Protein AF-A0A931SYV6-F1 (afdb_monomer_lite)

Structure (mmCIF, N/CA/C/O backbone):
data_AF-A0A931SYV6-F1
#
_entry.id   AF-A0A931SYV6-F1
#
loop_
_atom_site.group_PDB
_atom_site.id
_atom_site.type_symbol
_atom_site.label_atom_id
_atom_site.label_alt_id
_atom_site.label_comp_id
_atom_site.label_asym_id
_atom_site.label_entity_id
_atom_site.label_seq_id
_atom_site.pdbx_PDB_ins_code
_atom_site.Cartn_x
_atom_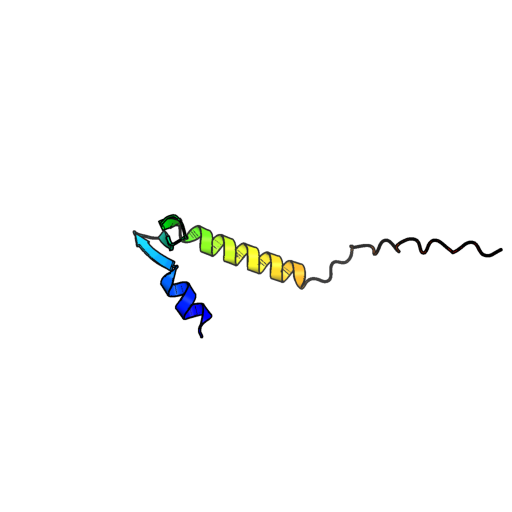site.Cartn_y
_atom_site.Cartn_z
_atom_site.occupancy
_atom_site.B_iso_or_equiv
_atom_site.auth_seq_id
_atom_site.auth_comp_id
_atom_site.auth_asym_id
_atom_site.auth_atom_id
_atom_site.pdbx_PDB_model_num
ATOM 1 N N . GLY A 1 1 ? -2.288 15.149 -10.825 1.00 64.88 1 GLY A N 1
ATOM 2 C CA . GLY A 1 1 ? -2.520 14.030 -11.760 1.00 64.88 1 GLY A CA 1
ATOM 3 C C . GLY A 1 1 ? -3.677 13.210 -11.238 1.00 64.88 1 GLY A C 1
ATOM 4 O O . GLY A 1 1 ? -3.695 12.955 -10.040 1.00 64.88 1 GLY A O 1
ATOM 5 N N . SER A 1 2 ? -4.636 12.852 -12.094 1.00 80.12 2 SER A N 1
ATOM 6 C CA . SER A 1 2 ? -5.900 12.195 -11.710 1.00 80.12 2 SER A CA 1
ATOM 7 C C . SER A 1 2 ? -5.708 10.960 -10.823 1.00 80.12 2 SER A C 1
ATOM 9 O O . SER A 1 2 ? -6.422 10.804 -9.845 1.00 80.12 2 SER A O 1
ATOM 11 N N . ALA A 1 3 ? -4.676 10.152 -11.078 1.00 74.25 3 ALA A N 1
ATOM 12 C CA . ALA A 1 3 ? -4.383 8.951 -10.294 1.00 74.25 3 ALA A CA 1
ATOM 13 C C . ALA A 1 3 ? -4.073 9.220 -8.806 1.00 74.25 3 ALA A C 1
ATOM 15 O O . ALA A 1 3 ? -4.426 8.416 -7.948 1.00 74.25 3 ALA A O 1
ATOM 16 N N . LEU A 1 4 ? -3.434 10.351 -8.477 1.00 73.50 4 LEU A N 1
ATOM 17 C CA . LEU A 1 4 ? -3.128 10.701 -7.084 1.00 73.50 4 LEU A CA 1
ATOM 18 C C . LEU A 1 4 ? -4.374 11.203 -6.341 1.00 73.50 4 LEU A C 1
ATOM 20 O O . LEU A 1 4 ? -4.536 10.926 -5.156 1.00 73.50 4 LEU A O 1
ATOM 24 N N . GLU A 1 5 ? -5.240 11.937 -7.039 1.00 77.12 5 GLU A N 1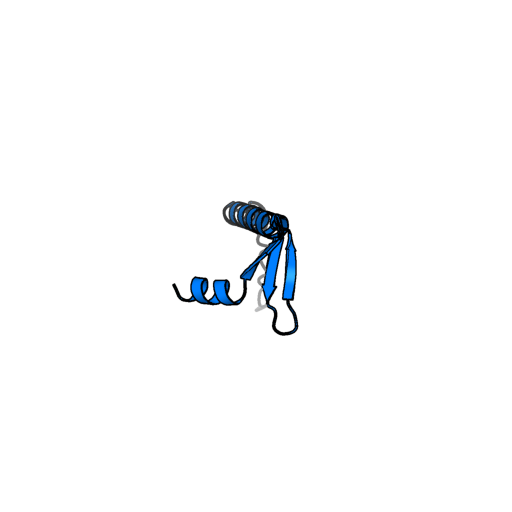
ATOM 25 C CA . GLU A 1 5 ? -6.540 12.373 -6.515 1.00 77.12 5 GLU A CA 1
ATOM 26 C C . GLU A 1 5 ? -7.450 11.169 -6.246 1.00 77.12 5 GLU A C 1
ATOM 28 O O . GLU A 1 5 ? -8.048 11.079 -5.175 1.00 77.12 5 GLU A O 1
ATOM 33 N N . GLU A 1 6 ? -7.488 10.204 -7.168 1.00 76.06 6 GLU A N 1
ATOM 34 C CA . GLU A 1 6 ? -8.217 8.942 -7.005 1.00 76.06 6 GLU A CA 1
ATOM 35 C C . GLU A 1 6 ? -7.694 8.158 -5.790 1.00 76.06 6 GLU A C 1
ATOM 37 O O . GLU A 1 6 ? -8.459 7.768 -4.910 1.00 76.06 6 GLU A O 1
ATOM 42 N N . ALA A 1 7 ? -6.370 8.011 -5.670 1.00 75.81 7 ALA A N 1
ATOM 43 C CA . ALA A 1 7 ? -5.752 7.289 -4.562 1.00 75.81 7 ALA A CA 1
ATOM 44 C C . ALA A 1 7 ? -6.044 7.929 -3.192 1.00 75.81 7 ALA A C 1
ATOM 46 O O . ALA A 1 7 ? -6.284 7.209 -2.223 1.00 75.81 7 ALA A O 1
ATOM 47 N N . ARG A 1 8 ? -6.089 9.268 -3.096 1.00 77.31 8 ARG A N 1
ATOM 48 C CA . ARG A 1 8 ? -6.443 9.977 -1.847 1.00 77.31 8 ARG A CA 1
ATOM 49 C C . ARG A 1 8 ? -7.884 9.734 -1.397 1.00 77.31 8 ARG A C 1
ATOM 51 O O . ARG A 1 8 ? -8.169 9.877 -0.213 1.00 77.31 8 ARG A O 1
ATOM 58 N N . ARG A 1 9 ? -8.795 9.372 -2.307 1.00 79.06 9 ARG A N 1
ATOM 59 C CA . ARG A 1 9 ? -10.185 9.016 -1.954 1.00 79.06 9 ARG A CA 1
ATOM 60 C C . ARG A 1 9 ? -10.295 7.624 -1.337 1.00 79.06 9 ARG A C 1
ATOM 62 O O . ARG A 1 9 ? -11.269 7.335 -0.645 1.00 79.06 9 ARG A O 1
ATOM 69 N N . VAL A 1 10 ? -9.305 6.777 -1.602 1.00 82.19 10 VAL A N 1
ATOM 70 C CA . VAL A 1 10 ? -9.272 5.363 -1.217 1.00 82.19 10 VAL A CA 1
ATOM 71 C C . VAL A 1 10 ? -8.377 5.145 0.005 1.00 82.19 10 VAL A C 1
ATOM 73 O O . VAL A 1 10 ? -8.681 4.298 0.841 1.00 82.19 10 VAL A O 1
ATOM 76 N N . ILE A 1 11 ? -7.294 5.916 0.139 1.00 83.44 11 ILE A N 1
ATOM 77 C CA . ILE A 1 11 ? -6.277 5.740 1.179 1.00 83.44 11 ILE A CA 1
ATOM 78 C C . ILE A 1 11 ? -6.308 6.922 2.148 1.00 83.44 11 ILE A C 1
ATOM 80 O O . ILE A 1 11 ? -6.099 8.069 1.752 1.00 83.44 11 ILE A O 1
ATOM 84 N N . ALA A 1 12 ? -6.498 6.629 3.432 1.00 84.00 12 ALA A N 1
ATOM 85 C CA . ALA A 1 12 ? -6.450 7.602 4.517 1.00 84.00 12 ALA A CA 1
ATOM 86 C C . ALA A 1 12 ? -5.419 7.183 5.581 1.00 84.00 12 ALA A C 1
ATOM 88 O O . ALA A 1 12 ? -5.207 5.987 5.793 1.00 84.00 12 ALA A O 1
ATOM 89 N N . PRO A 1 13 ? -4.770 8.128 6.280 1.00 81.62 13 PRO A N 1
ATOM 90 C CA . PRO A 1 13 ? -3.923 7.793 7.420 1.00 81.62 13 PRO A CA 1
ATOM 91 C C . PRO A 1 13 ? -4.756 7.137 8.533 1.00 81.62 13 PRO A C 1
ATOM 93 O O . PRO A 1 13 ? -5.848 7.603 8.868 1.00 81.62 13 PRO A O 1
ATOM 96 N N . GLY A 1 14 ? -4.252 6.025 9.067 1.00 81.62 14 GLY A N 1
ATOM 97 C CA . GLY A 1 14 ? -4.806 5.346 10.235 1.00 81.62 14 GLY A CA 1
ATOM 98 C C . GLY A 1 14 ? -4.100 5.775 11.528 1.00 81.62 14 GLY A C 1
ATOM 99 O O . GLY A 1 14 ? -3.220 6.640 11.499 1.00 81.62 14 GLY A O 1
ATOM 100 N N . PRO A 1 15 ? -4.474 5.195 12.679 1.00 79.19 15 PRO A N 1
ATOM 101 C CA . PRO A 1 15 ? -3.748 5.381 13.933 1.00 79.19 15 PRO A CA 1
ATOM 102 C C . PRO A 1 15 ? -2.298 4.877 13.818 1.00 79.19 15 PRO A C 1
ATOM 104 O O . PRO A 1 15 ? -1.991 4.047 12.965 1.00 79.19 15 PRO A O 1
ATOM 107 N N . GLU A 1 16 ? -1.420 5.426 14.658 1.00 80.12 16 GLU A N 1
ATOM 108 C CA . GLU A 1 16 ? 0.031 5.183 14.770 1.00 80.12 16 GLU A CA 1
ATOM 109 C C . GLU A 1 16 ? 0.614 4.075 13.866 1.00 80.12 16 GLU A C 1
ATOM 111 O O . GLU A 1 16 ? 0.583 2.889 14.185 1.00 80.12 16 GLU A O 1
ATOM 116 N N . GLY A 1 17 ? 1.183 4.469 12.721 1.00 81.88 17 GLY A N 1
ATOM 117 C CA . GLY A 1 17 ? 1.910 3.550 11.835 1.00 81.88 17 GLY A CA 1
ATOM 118 C C . GLY A 1 17 ? 1.035 2.657 10.948 1.00 81.88 17 GLY A C 1
ATOM 119 O O . GLY A 1 17 ? 1.549 1.705 10.353 1.00 81.88 17 GLY A O 1
ATOM 120 N N . SER A 1 18 ? -0.259 2.959 10.815 1.00 87.06 18 SER A N 1
ATOM 121 C CA . SER A 1 18 ? -1.186 2.256 9.921 1.00 87.06 18 SER A CA 1
ATOM 122 C C . SER A 1 18 ? -1.806 3.169 8.856 1.00 87.06 18 SER A C 1
ATOM 124 O O . SER A 1 18 ? -1.843 4.396 8.973 1.00 87.06 18 SER A O 1
ATOM 126 N N . VAL A 1 19 ? -2.294 2.551 7.786 1.00 88.19 19 VAL A N 1
ATOM 127 C CA . VAL A 1 19 ? -3.067 3.170 6.710 1.00 88.19 19 VAL A CA 1
ATOM 128 C C . VAL A 1 19 ? -4.419 2.484 6.603 1.00 88.19 19 VAL A C 1
ATOM 130 O O . VAL A 1 19 ? -4.527 1.262 6.690 1.00 88.19 19 VAL A O 1
ATOM 133 N N . ARG A 1 20 ? -5.462 3.280 6.401 1.00 88.56 20 ARG A N 1
ATOM 134 C CA . ARG A 1 20 ? -6.813 2.813 6.104 1.00 88.56 20 ARG A CA 1
ATOM 135 C C . ARG A 1 20 ? -7.008 2.793 4.604 1.00 88.56 20 ARG A C 1
ATOM 137 O O . ARG A 1 20 ? -6.803 3.806 3.940 1.00 88.56 20 ARG A O 1
ATOM 144 N N . VAL A 1 21 ? -7.446 1.655 4.089 1.00 87.94 21 VAL A N 1
ATOM 145 C CA . VAL A 1 21 ? -7.773 1.463 2.679 1.00 87.94 21 VAL A CA 1
ATOM 146 C C . VAL A 1 21 ? -9.263 1.177 2.577 1.00 87.94 21 VAL A C 1
ATOM 148 O O . VAL A 1 21 ? -9.759 0.201 3.141 1.00 87.94 21 VAL A O 1
ATOM 151 N N . LYS A 1 22 ? -9.989 2.050 1.883 1.00 87.50 22 LYS A N 1
ATOM 152 C CA . LYS A 1 22 ? -11.404 1.869 1.574 1.00 87.50 22 LYS A CA 1
ATOM 153 C C . LYS A 1 22 ? -11.531 0.920 0.384 1.00 87.50 22 LYS A C 1
ATOM 155 O O . LYS A 1 22 ? -11.072 1.238 -0.704 1.00 87.50 22 LYS A O 1
ATOM 160 N N . THR A 1 23 ? -12.142 -0.235 0.584 1.00 84.38 23 THR A N 1
ATOM 161 C CA . THR A 1 23 ? -12.568 -1.133 -0.495 1.00 84.38 23 THR A CA 1
ATOM 162 C C . THR A 1 23 ? -14.068 -0.952 -0.742 1.00 84.38 23 THR A C 1
ATOM 164 O O . THR A 1 23 ? -14.731 -0.228 0.004 1.00 84.38 23 THR A O 1
ATOM 167 N N . ASP A 1 24 ? -14.614 -1.586 -1.783 1.00 84.00 24 ASP A N 1
ATOM 168 C CA . ASP A 1 24 ? -16.051 -1.522 -2.095 1.00 84.00 24 ASP A CA 1
ATOM 169 C C . ASP A 1 24 ? -16.950 -1.954 -0.929 1.00 84.00 24 ASP A C 1
ATOM 171 O O . ASP A 1 24 ? -18.027 -1.399 -0.736 1.00 84.00 24 ASP A O 1
ATOM 175 N N . ASP A 1 25 ? -16.487 -2.915 -0.129 1.00 83.12 25 ASP A N 1
ATOM 176 C CA . ASP A 1 25 ? -17.295 -3.564 0.904 1.00 83.12 25 ASP A CA 1
ATOM 177 C C . ASP A 1 25 ? -16.976 -3.049 2.321 1.00 83.12 25 ASP A C 1
ATOM 179 O O . ASP A 1 25 ? -17.835 -3.054 3.202 1.00 83.12 25 ASP A O 1
ATOM 183 N N . LYS A 1 26 ? -15.738 -2.585 2.571 1.00 87.19 26 LYS A N 1
ATOM 184 C CA . LYS A 1 26 ? -15.276 -2.224 3.924 1.00 87.19 26 LYS A CA 1
ATOM 185 C C . LYS A 1 26 ? -14.038 -1.329 3.954 1.00 87.19 26 LYS A C 1
ATOM 187 O O . LYS A 1 26 ? -13.368 -1.100 2.956 1.00 87.19 26 LYS A O 1
ATOM 192 N N . ILE A 1 27 ? -13.692 -0.854 5.148 1.00 86.56 27 ILE A N 1
ATOM 193 C CA . ILE A 1 27 ? -12.415 -0.183 5.413 1.00 86.56 27 ILE A CA 1
ATOM 194 C C . ILE A 1 27 ? -11.469 -1.194 6.060 1.00 86.56 27 ILE A C 1
ATOM 196 O O . ILE A 1 27 ? -11.823 -1.827 7.054 1.00 86.56 27 ILE A O 1
ATOM 200 N N . VAL A 1 28 ? -10.275 -1.348 5.492 1.00 88.38 28 VAL A N 1
ATOM 201 C CA . VAL A 1 28 ? -9.225 -2.239 5.999 1.00 88.38 28 VAL A CA 1
ATOM 202 C C . VAL A 1 28 ? -8.092 -1.397 6.578 1.00 88.38 28 VAL A C 1
ATOM 204 O O . VAL A 1 28 ? -7.587 -0.500 5.908 1.00 88.38 28 VAL A O 1
ATOM 207 N N . GLU A 1 29 ? -7.680 -1.686 7.811 1.00 89.06 29 GLU A N 1
ATOM 208 C CA . GLU A 1 29 ? -6.488 -1.097 8.430 1.00 89.06 29 GLU A CA 1
ATOM 209 C C . GLU A 1 29 ? -5.274 -1.989 8.167 1.00 89.06 29 GLU A C 1
ATOM 211 O O . GLU A 1 29 ? -5.271 -3.180 8.477 1.00 89.06 29 GLU A O 1
ATOM 216 N N . LEU A 1 30 ? -4.245 -1.408 7.561 1.00 86.88 30 LEU A N 1
ATOM 217 C CA . LEU A 1 30 ? -3.020 -2.091 7.172 1.00 86.88 30 LEU A CA 1
ATOM 218 C C . LEU A 1 30 ? -1.820 -1.381 7.803 1.00 86.88 30 LEU A C 1
ATOM 220 O O . LEU A 1 30 ? -1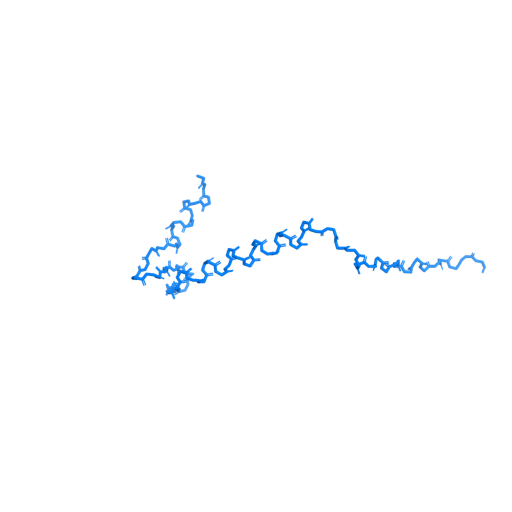.716 -0.159 7.711 1.00 86.88 30 LEU A O 1
ATOM 224 N N . PRO A 1 31 ? -0.878 -2.113 8.415 1.00 90.38 31 PRO A N 1
ATOM 225 C CA . PRO A 1 31 ? 0.391 -1.538 8.842 1.00 90.38 31 PRO A CA 1
ATOM 226 C C . PRO A 1 31 ? 1.131 -0.906 7.658 1.00 90.38 31 PRO A C 1
ATOM 228 O O . PRO A 1 31 ? 1.205 -1.502 6.581 1.00 90.38 31 PRO A O 1
ATOM 231 N N . VAL A 1 32 ? 1.760 0.253 7.861 1.00 87.00 32 VAL A N 1
ATOM 232 C CA . VAL A 1 32 ? 2.577 0.920 6.825 1.00 87.00 32 VAL A CA 1
ATOM 233 C C . VAL A 1 32 ? 3.709 0.012 6.323 1.00 87.00 32 VAL A C 1
ATOM 235 O O . VAL A 1 32 ? 4.116 0.109 5.165 1.00 87.00 32 VAL A O 1
ATOM 238 N N . SER A 1 33 ? 4.172 -0.933 7.147 1.00 87.94 33 SER A N 1
ATOM 239 C CA . SER A 1 33 ? 5.174 -1.933 6.760 1.00 87.94 33 SER A CA 1
ATOM 240 C C . SER A 1 33 ? 4.770 -2.772 5.542 1.00 87.94 33 SER A C 1
ATOM 242 O O . SER A 1 33 ? 5.649 -3.174 4.783 1.00 87.94 33 SER A O 1
ATOM 244 N N . TRP A 1 34 ? 3.473 -2.977 5.283 1.00 88.44 34 TRP A N 1
ATOM 245 C CA . TRP A 1 34 ? 3.005 -3.660 4.071 1.00 88.44 34 TRP A CA 1
ATOM 246 C C . TRP A 1 34 ? 3.263 -2.851 2.800 1.00 88.44 34 TRP A C 1
ATOM 248 O O . TRP A 1 34 ? 3.683 -3.413 1.789 1.00 88.44 34 TRP A O 1
ATOM 258 N N . ALA A 1 35 ? 3.073 -1.530 2.851 1.00 85.38 35 ALA A N 1
ATOM 259 C CA . ALA A 1 35 ? 3.397 -0.656 1.726 1.00 85.38 35 ALA A CA 1
ATOM 260 C C . ALA A 1 35 ? 4.909 -0.658 1.447 1.00 85.38 35 ALA A C 1
ATOM 262 O O . ALA A 1 35 ? 5.327 -0.747 0.292 1.00 85.38 35 ALA A O 1
ATOM 263 N N . VAL A 1 36 ? 5.729 -0.639 2.506 1.00 88.50 36 VAL A N 1
ATOM 264 C CA . VAL A 1 36 ? 7.193 -0.743 2.397 1.00 88.50 36 VAL A CA 1
ATOM 265 C C . VAL A 1 36 ? 7.598 -2.083 1.782 1.00 88.50 36 VAL A C 1
ATOM 267 O O . VAL A 1 36 ? 8.389 -2.106 0.842 1.00 88.50 36 VAL A O 1
ATOM 270 N N . ALA A 1 37 ? 7.018 -3.192 2.249 1.00 90.06 37 ALA A N 1
ATOM 271 C CA . ALA A 1 37 ? 7.271 -4.517 1.690 1.00 90.06 37 ALA A CA 1
ATOM 272 C C . ALA A 1 37 ? 6.918 -4.582 0.194 1.00 90.06 37 ALA A C 1
ATOM 274 O O . ALA A 1 37 ? 7.702 -5.106 -0.597 1.00 90.06 37 ALA A O 1
ATOM 275 N N . GLY A 1 38 ? 5.789 -3.989 -0.210 1.00 89.19 38 GLY A N 1
ATOM 276 C CA . GLY A 1 38 ? 5.390 -3.891 -1.615 1.00 89.19 38 GLY A CA 1
ATOM 277 C C . GLY A 1 38 ? 6.380 -3.089 -2.464 1.00 89.19 38 GLY A C 1
ATOM 278 O O . GLY A 1 38 ? 6.766 -3.537 -3.543 1.00 89.19 38 GLY A O 1
ATOM 279 N N . ALA A 1 39 ? 6.852 -1.944 -1.964 1.00 90.19 39 ALA A N 1
ATOM 280 C CA . ALA A 1 39 ? 7.853 -1.132 -2.655 1.00 90.19 39 ALA A CA 1
ATOM 281 C C . ALA A 1 39 ? 9.191 -1.874 -2.815 1.00 90.19 39 ALA A C 1
ATOM 283 O O . ALA A 1 39 ? 9.788 -1.842 -3.892 1.00 90.19 39 ALA A O 1
ATOM 284 N N . VAL A 1 40 ? 9.639 -2.587 -1.775 1.00 94.75 40 VAL A N 1
ATOM 285 C CA . VAL A 1 40 ? 10.862 -3.403 -1.819 1.00 94.75 40 VAL A CA 1
ATOM 286 C C . VAL A 1 40 ? 10.714 -4.546 -2.822 1.00 94.75 40 VAL A C 1
ATOM 288 O O . VAL A 1 40 ? 11.589 -4.729 -3.666 1.00 94.75 40 VAL A O 1
ATOM 291 N N . ALA A 1 41 ? 9.601 -5.281 -2.783 1.00 93.50 41 ALA A N 1
ATOM 292 C CA . ALA A 1 41 ? 9.331 -6.359 -3.730 1.00 93.50 41 ALA A CA 1
ATOM 293 C C . ALA A 1 41 ? 9.309 -5.850 -5.179 1.00 93.50 41 ALA A C 1
ATOM 295 O O . ALA A 1 41 ? 9.915 -6.463 -6.058 1.00 93.50 41 ALA A O 1
ATOM 296 N N . PHE A 1 42 ? 8.675 -4.699 -5.419 1.00 92.12 42 PHE A N 1
ATOM 297 C CA . PHE A 1 42 ? 8.656 -4.062 -6.732 1.00 92.12 42 PHE A CA 1
ATOM 298 C C . PHE A 1 42 ? 10.058 -3.646 -7.192 1.00 92.12 42 PHE A C 1
ATOM 300 O O . PHE A 1 42 ? 10.429 -3.918 -8.331 1.00 92.12 42 PHE A O 1
ATOM 307 N N . ALA A 1 43 ? 10.866 -3.049 -6.311 1.00 93.25 43 ALA A N 1
ATOM 308 C CA . ALA A 1 43 ? 12.244 -2.682 -6.627 1.00 93.25 43 ALA A CA 1
ATOM 309 C C . ALA A 1 43 ? 13.095 -3.913 -6.980 1.00 93.25 43 ALA A C 1
ATOM 311 O O . ALA A 1 43 ? 13.805 -3.900 -7.984 1.00 93.25 43 ALA A O 1
ATOM 312 N N . VAL A 1 44 ? 12.979 -5.002 -6.212 1.00 93.25 44 VAL A N 1
ATOM 313 C CA . VAL A 1 44 ? 13.664 -6.272 -6.504 1.00 93.25 44 VAL A CA 1
ATOM 314 C C . VAL A 1 44 ? 13.213 -6.836 -7.850 1.00 93.25 44 VAL A C 1
ATOM 316 O O . VAL A 1 44 ? 14.055 -7.196 -8.669 1.00 93.25 44 VAL A O 1
ATOM 319 N N . ALA A 1 45 ? 11.907 -6.868 -8.120 1.00 90.56 45 ALA A N 1
ATOM 320 C CA . ALA A 1 45 ? 11.376 -7.332 -9.398 1.00 90.56 45 ALA A CA 1
ATOM 321 C C . ALA A 1 45 ? 11.870 -6.475 -10.575 1.00 90.56 45 ALA A C 1
ATOM 323 O O . ALA A 1 45 ? 12.239 -7.021 -11.615 1.00 90.56 45 ALA A O 1
ATOM 324 N N . ALA A 1 46 ? 11.933 -5.152 -10.411 1.00 90.44 46 ALA A N 1
ATOM 325 C CA . ALA A 1 46 ? 12.456 -4.237 -11.421 1.00 90.44 46 ALA A CA 1
ATOM 326 C C . ALA A 1 46 ? 13.950 -4.477 -11.694 1.00 90.44 46 ALA A C 1
ATOM 328 O O . ALA A 1 46 ? 14.358 -4.505 -12.854 1.00 90.44 46 ALA A O 1
ATOM 329 N N . LEU A 1 47 ? 14.752 -4.712 -10.649 1.00 91.25 47 LEU A N 1
ATOM 330 C CA . LEU A 1 47 ? 16.176 -5.043 -10.775 1.00 91.25 47 LEU A CA 1
ATOM 331 C C . LEU A 1 47 ? 16.402 -6.407 -11.436 1.00 91.25 47 LEU A C 1
ATOM 333 O O . LEU A 1 47 ? 17.266 -6.541 -12.296 1.00 91.25 47 LEU A O 1
ATOM 337 N N . LEU A 1 48 ? 15.614 -7.420 -11.076 1.00 87.44 48 LEU A N 1
ATOM 338 C CA . LEU A 1 48 ? 15.681 -8.732 -11.723 1.00 87.44 48 LEU A CA 1
ATOM 339 C C . LEU A 1 48 ? 15.235 -8.664 -13.189 1.00 87.44 48 LEU A C 1
ATOM 341 O O . LEU A 1 48 ? 15.802 -9.356 -14.028 1.00 87.44 48 LEU A O 1
ATOM 345 N N . SER A 1 49 ? 14.256 -7.813 -13.505 1.00 80.75 49 SER A N 1
ATOM 346 C CA . SER A 1 49 ? 13.770 -7.614 -14.877 1.00 80.75 49 SER A CA 1
ATOM 347 C C . SER A 1 49 ? 14.764 -6.852 -15.756 1.00 80.75 49 SER A C 1
ATOM 349 O O . SER A 1 49 ? 14.749 -7.020 -16.972 1.00 80.75 49 SER A O 1
ATOM 351 N N . SER A 1 50 ? 15.616 -6.004 -15.168 1.00 79.88 50 SER A N 1
ATOM 352 C CA . SER A 1 50 ? 16.648 -5.262 -15.900 1.00 79.88 50 SER A CA 1
ATOM 353 C C . SER A 1 50 ? 17.950 -6.046 -16.079 1.00 79.88 50 SER A C 1
ATOM 355 O O . SER A 1 50 ? 18.776 -5.667 -16.912 1.00 79.88 50 SER A O 1
ATOM 357 N N . MET A 1 51 ? 18.136 -7.156 -15.355 1.00 78.25 51 MET A N 1
ATOM 358 C CA . MET A 1 51 ? 19.239 -8.077 -15.611 1.00 78.25 51 MET A CA 1
ATOM 359 C C . MET A 1 51 ? 18.935 -8.933 -16.849 1.00 78.25 51 MET A C 1
ATOM 361 O O . MET A 1 51 ? 17.898 -9.598 -16.901 1.00 78.25 51 MET A O 1
ATOM 365 N N . PRO A 1 52 ? 19.836 -8.985 -17.847 1.00 61.19 52 PRO A N 1
ATOM 366 C CA . PRO A 1 52 ? 19.709 -9.938 -18.938 1.00 61.19 52 PRO A CA 1
ATOM 367 C C . PRO A 1 52 ? 19.859 -11.350 -18.360 1.00 61.19 52 PRO A C 1
ATOM 369 O O . PRO A 1 52 ? 20.954 -11.753 -17.977 1.00 61.19 52 PRO A O 1
ATOM 372 N N . ILE A 1 53 ? 18.753 -12.090 -18.256 1.00 61.28 53 ILE A N 1
ATOM 373 C CA . ILE A 1 53 ? 18.729 -13.467 -17.748 1.00 61.28 53 ILE A CA 1
ATOM 374 C C . ILE A 1 53 ? 19.588 -14.340 -18.685 1.00 61.28 53 ILE A C 1
ATOM 376 O O . ILE A 1 53 ? 19.173 -14.563 -19.825 1.00 61.28 53 ILE A O 1
ATOM 380 N N . PRO A 1 54 ? 20.746 -14.887 -18.257 1.00 57.41 54 PRO A N 1
ATOM 381 C CA . PRO A 1 54 ? 21.627 -15.640 -19.155 1.00 57.41 54 PRO A CA 1
ATOM 382 C C . PRO A 1 54 ? 21.128 -17.053 -19.500 1.00 57.41 54 PRO A C 1
ATOM 384 O O . PRO A 1 54 ? 21.832 -17.802 -20.169 1.00 57.41 54 PRO A O 1
ATOM 387 N N . SER A 1 55 ? 19.960 -17.482 -19.016 1.00 56.59 55 SER A N 1
ATOM 388 C CA . SER A 1 55 ? 19.625 -18.912 -19.002 1.00 56.59 55 SER A CA 1
ATOM 389 C C . SER A 1 55 ? 18.147 -19.263 -19.142 1.00 56.59 55 SER A C 1
ATOM 391 O O . SER A 1 55 ? 17.788 -20.423 -18.932 1.00 56.59 55 SER A O 1
ATOM 393 N N . VAL A 1 56 ? 17.303 -18.366 -19.669 1.00 54.94 56 VAL A N 1
ATOM 394 C CA . VAL A 1 56 ? 16.209 -18.880 -20.508 1.00 54.94 56 VAL A CA 1
ATOM 395 C C . VAL A 1 56 ? 16.866 -19.263 -21.821 1.00 54.94 56 VAL A C 1
ATOM 397 O O . VAL A 1 56 ? 16.863 -18.517 -22.797 1.00 54.94 56 VAL A O 1
ATOM 400 N N . ARG A 1 57 ? 17.496 -20.443 -21.808 1.00 50.31 57 ARG A N 1
ATOM 401 C CA . ARG A 1 57 ? 17.721 -21.263 -22.987 1.00 50.31 57 ARG A CA 1
ATOM 402 C C . ARG A 1 57 ? 16.392 -21.193 -23.724 1.00 50.31 57 ARG A C 1
ATOM 404 O O . ARG A 1 57 ? 15.431 -21.828 -23.294 1.00 50.31 57 ARG A O 1
ATOM 411 N N . ARG A 1 58 ? 16.304 -20.336 -24.752 1.00 53.94 58 ARG A N 1
ATOM 412 C CA . ARG A 1 58 ? 15.297 -20.440 -25.803 1.00 53.94 58 ARG A CA 1
ATOM 413 C C . ARG A 1 58 ? 15.326 -21.920 -26.115 1.00 53.94 58 ARG A C 1
ATOM 415 O O . ARG A 1 58 ? 16.300 -22.390 -26.694 1.00 53.94 58 ARG A O 1
ATOM 422 N N . ARG A 1 59 ? 14.349 -22.680 -25.627 1.00 53.31 59 ARG A N 1
ATOM 423 C CA . ARG A 1 59 ? 14.059 -23.965 -26.231 1.00 53.31 59 ARG A CA 1
ATOM 424 C C . ARG A 1 59 ? 13.743 -23.529 -27.658 1.00 53.31 59 ARG A C 1
ATOM 426 O O . ARG A 1 59 ? 12.795 -22.750 -27.803 1.00 53.31 59 ARG A O 1
ATOM 433 N N . PRO A 1 60 ? 14.574 -23.843 -28.668 1.00 52.88 60 PRO A N 1
ATOM 434 C CA . PRO A 1 60 ? 14.095 -23.710 -30.025 1.00 52.88 60 PRO A CA 1
ATOM 435 C C . PRO A 1 60 ? 12.831 -24.556 -30.014 1.00 52.88 60 PRO A C 1
ATOM 437 O O . PRO A 1 60 ? 12.867 -25.745 -29.700 1.00 52.88 60 PRO A O 1
ATOM 440 N N . ARG A 1 61 ? 11.687 -23.885 -30.124 1.00 56.31 61 ARG A N 1
ATOM 441 C CA . ARG A 1 61 ? 10.431 -24.549 -30.411 1.00 56.31 61 ARG A CA 1
ATOM 442 C C . ARG A 1 61 ? 10.768 -25.366 -31.644 1.00 56.31 61 ARG A C 1
ATOM 444 O O . ARG A 1 61 ? 11.202 -24.753 -32.612 1.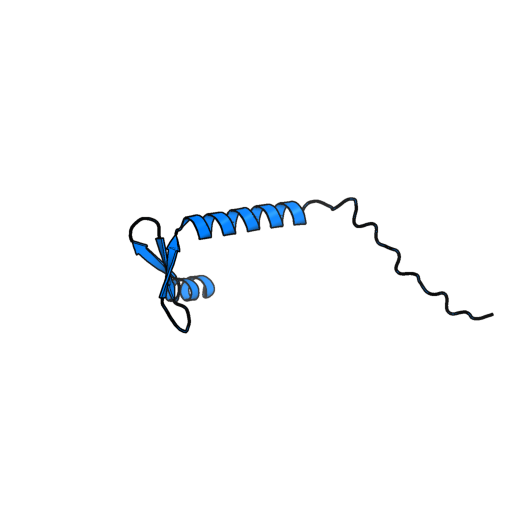00 56.31 61 ARG A O 1
ATOM 451 N N . GLU A 1 62 ? 10.742 -26.693 -31.516 1.00 57.84 62 GLU A N 1
ATOM 452 C CA . GLU A 1 62 ? 10.913 -27.607 -32.638 1.00 57.84 62 GLU A CA 1
ATOM 453 C C . GLU A 1 62 ? 10.082 -27.029 -33.776 1.00 57.84 62 GLU A C 1
ATOM 455 O O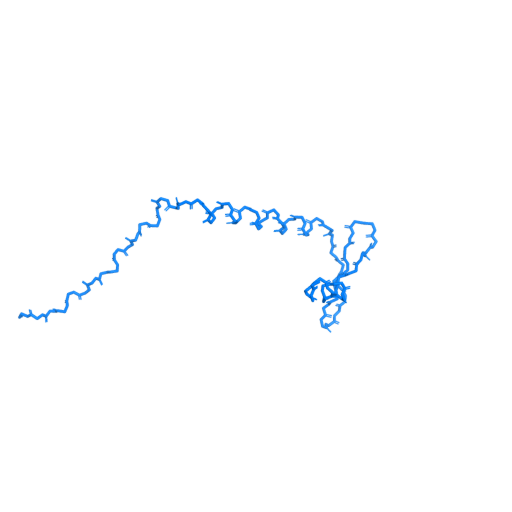 . GLU A 1 62 ? 8.853 -26.981 -33.713 1.00 57.84 62 GLU A O 1
ATOM 460 N N . GLU A 1 63 ? 10.779 -26.453 -34.750 1.00 57.88 63 GLU A N 1
ATOM 461 C CA . GLU A 1 63 ? 10.261 -26.293 -36.086 1.00 57.88 63 GLU A CA 1
ATOM 462 C C . GLU A 1 63 ? 10.049 -27.733 -36.525 1.00 57.88 63 GLU A C 1
ATOM 464 O O . GLU A 1 63 ? 10.993 -28.404 -36.921 1.00 57.88 63 GLU A O 1
ATOM 469 N N . GLU A 1 64 ? 8.846 -28.251 -36.291 1.00 58.06 64 GLU A N 1
ATOM 470 C CA . GLU A 1 64 ? 8.380 -29.499 -36.867 1.00 58.06 64 GLU A CA 1
ATOM 471 C C . GLU A 1 64 ? 8.583 -29.340 -38.376 1.00 58.06 64 GLU A C 1
ATOM 473 O O . GLU A 1 64 ? 7.898 -28.508 -38.986 1.00 58.06 64 GLU A O 1
ATOM 478 N N . PRO A 1 65 ? 9.591 -30.000 -38.986 1.00 61.66 65 PRO A N 1
ATOM 479 C CA . PRO A 1 65 ? 9.780 -29.852 -40.409 1.00 61.66 65 PRO A CA 1
ATOM 480 C C . PRO A 1 65 ? 8.544 -30.486 -41.029 1.00 61.66 65 PRO A C 1
ATOM 482 O O . PRO A 1 65 ? 8.291 -31.676 -40.843 1.00 61.66 65 PRO A O 1
ATOM 485 N N . LEU A 1 66 ? 7.742 -29.675 -41.718 1.00 66.38 66 LEU A N 1
ATOM 486 C CA . LEU A 1 66 ? 6.708 -30.167 -42.614 1.00 6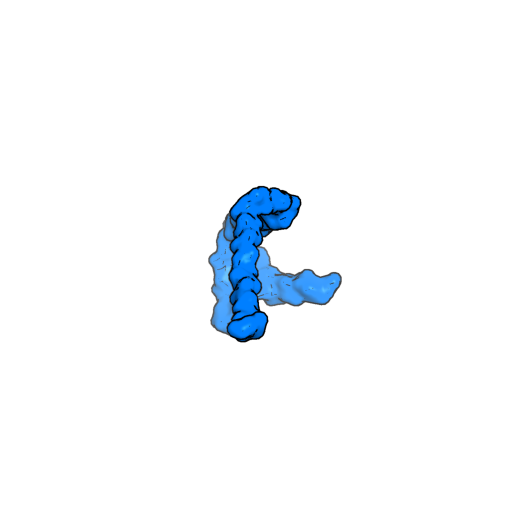6.38 66 LEU A CA 1
ATOM 487 C C . LEU A 1 66 ? 7.394 -31.175 -43.532 1.00 66.38 66 LEU A C 1
ATOM 489 O O . LEU A 1 66 ? 8.177 -30.795 -44.402 1.00 66.38 66 LEU A O 1
ATOM 493 N N . GLY A 1 67 ? 7.155 -32.458 -43.265 1.00 62.19 67 GLY A N 1
ATOM 494 C CA . GLY A 1 67 ? 7.618 -33.558 -44.086 1.00 62.19 67 GLY A CA 1
ATOM 495 C C . GLY A 1 67 ? 7.025 -33.386 -45.472 1.00 62.19 67 GLY A C 1
ATOM 496 O O . GLY A 1 67 ? 5.878 -33.751 -45.712 1.00 62.19 67 GLY A O 1
ATOM 497 N N . ILE A 1 68 ? 7.802 -32.776 -46.361 1.00 55.00 68 ILE A N 1
ATOM 498 C CA . ILE A 1 68 ? 7.583 -32.807 -47.797 1.00 55.00 68 ILE A CA 1
ATOM 499 C C . ILE A 1 68 ? 8.795 -33.516 -48.388 1.00 55.00 68 ILE A C 1
ATOM 501 O O . ILE A 1 68 ? 9.890 -32.959 -48.471 1.00 55.00 68 ILE A O 1
ATOM 505 N N . GLY A 1 69 ? 8.556 -34.778 -48.725 1.00 50.72 69 GLY A N 1
ATOM 506 C CA . GLY A 1 69 ? 9.461 -35.741 -49.337 1.00 50.72 69 GLY A CA 1
ATOM 507 C C . GLY A 1 69 ? 8.725 -37.058 -49.483 1.00 50.72 69 GLY A C 1
ATOM 508 O O . GLY A 1 69 ? 8.522 -37.703 -48.434 1.00 50.72 69 GLY A O 1
#

Foldseek 3Di:
DVVVVVVPVQWDDDPDQWIWGDDPVDIDIGGVVVVVVVVVVVVVVVVVVPDPDPDPPPPVPPPVPPPDD

pLDDT: mean 77.56, std 13.38, range [50.31, 94.75]

Secondary structure (DSSP, 8-state):
-HHHHHHHHHEEE-STTEEEEE-SS-EEEEEHHHHHHHHHHHHHHHHHHHS--TT--------------

Radius of gyration: 22.84 Å; chains: 1; bounding box: 39×50×64 Å

Sequence (69 aa):
GSALEEARRVIAPGPEGSVRVKTDDKIVELPVSWAVAGAVAFAVAALLSSMPIPSVRRRPREEEPLGIG